Protein AF-A0A268QYX6-F1 (afdb_monomer)

Nearest PDB structures (foldseek):
  2qby-assembly1_B  TM=4.857E-01  e=1.536E+00  Saccharolobus solfataricus

Radius of gyration: 18.38 Å; Cα contacts (8 Å, |Δi|>4): 48; chains: 1; bounding box: 44×33×48 Å

Foldseek 3Di:
DDPDDDPVNVCCVVCVVPVPDLVLEDDDDLVVLVVQVVDPPDDLVNVLVVQCVVSVVVVGDYDDSVVSVVSNVVSVD

Secondary structure (DSSP, 8-state):
--TT--HHHHHHHH-GGGGS-GGGBPPP-HHHHHHHHTSTT--HHHHHHHHHHHHHHTT-BPPPHHHHHHHHHHH--

Mean predicted aligned error: 10.09 Å

Solvent-accessible surface area (backbone atoms only — not comparable to full-atom values): 4753 Å² total; per-residue (Å²): 133,80,93,78,75,48,75,67,56,50,48,51,70,76,41,62,74,70,67,63,62,77,74,51,46,61,78,82,60,56,67,61,51,55,60,50,52,73,40,91,92,50,46,73,66,57,53,47,53,53,49,40,51,52,22,58,75,67,77,26,44,53,66,55,70,71,57,46,53,48,52,43,55,67,61,76,103

Sequence (77 aa):
IEKGMTDQDLQMILFPEKKVPSDHRRKPDGEYIHKELAKTGVTLSLLWDEYSLQCRANDEIPYSYRQFCRFYNDYAR

Structure (mmCIF, N/CA/C/O backbone):
data_AF-A0A268QYX6-F1
#
_entry.id   AF-A0A268QYX6-F1
#
loop_
_atom_site.group_PDB
_atom_site.id
_atom_site.type_symbol
_atom_site.label_atom_id
_atom_site.label_alt_id
_atom_site.label_comp_id
_atom_site.label_asym_id
_atom_site.label_entity_id
_atom_site.label_seq_id
_atom_site.pdbx_PDB_ins_code
_atom_site.Cartn_x
_atom_site.Cartn_y
_atom_site.Cartn_z
_atom_site.occupancy
_atom_site.B_iso_or_equiv
_atom_site.auth_seq_id
_atom_site.auth_comp_id
_atom_site.auth_asym_id
_atom_site.auth_atom_id
_atom_site.pdbx_PDB_model_num
ATOM 1 N N . ILE A 1 1 ? 31.948 14.377 -33.725 1.00 51.19 1 ILE A N 1
ATOM 2 C CA . ILE A 1 1 ? 30.811 14.090 -32.823 1.00 51.19 1 ILE A CA 1
ATOM 3 C C . ILE A 1 1 ? 29.693 15.021 -33.266 1.00 51.19 1 ILE A C 1
ATOM 5 O O . ILE A 1 1 ? 29.859 16.231 -33.162 1.00 51.19 1 ILE A O 1
ATOM 9 N N . GLU A 1 2 ? 28.684 14.476 -33.943 1.00 49.94 2 GLU A N 1
ATOM 10 C CA . GLU A 1 2 ? 27.632 15.245 -34.621 1.00 49.94 2 GLU A CA 1
ATOM 11 C C . GLU A 1 2 ? 26.797 16.063 -33.625 1.00 49.94 2 GLU A C 1
ATOM 13 O O . GLU A 1 2 ? 26.324 15.554 -32.610 1.00 49.94 2 GLU A O 1
ATOM 18 N N . LYS A 1 3 ? 26.636 17.359 -33.920 1.00 61.72 3 LYS A N 1
ATOM 19 C CA . LYS A 1 3 ? 25.742 18.278 -33.208 1.00 61.72 3 LYS A CA 1
ATOM 20 C C . LYS A 1 3 ? 24.299 17.934 -33.582 1.00 61.72 3 LYS A C 1
ATOM 22 O O . LYS A 1 3 ? 23.857 18.294 -34.667 1.00 61.72 3 LYS A O 1
ATOM 27 N N . GLY A 1 4 ? 23.587 17.260 -32.685 1.00 67.06 4 GLY A N 1
ATOM 28 C CA . GLY A 1 4 ? 22.173 16.930 -32.881 1.00 67.06 4 GLY A CA 1
ATOM 29 C C . GLY A 1 4 ? 21.594 15.926 -31.887 1.00 67.06 4 GLY A C 1
ATOM 30 O O . GLY A 1 4 ? 20.379 15.819 -31.802 1.00 67.06 4 GLY A O 1
ATOM 31 N N . MET A 1 5 ? 22.428 15.221 -31.117 1.00 67.19 5 MET A N 1
ATOM 32 C CA . MET A 1 5 ? 21.931 14.326 -30.072 1.00 67.19 5 MET A CA 1
ATOM 33 C C . MET A 1 5 ? 21.393 15.108 -28.882 1.00 67.19 5 MET A C 1
ATOM 35 O O . MET A 1 5 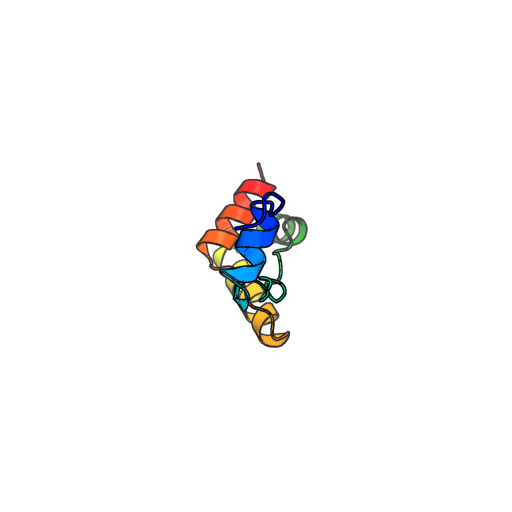? 22.111 15.901 -28.272 1.00 67.19 5 MET A O 1
ATOM 39 N N . THR A 1 6 ? 20.131 14.853 -28.554 1.00 79.31 6 THR A N 1
ATOM 40 C CA . THR A 1 6 ? 19.528 15.303 -27.305 1.00 79.31 6 THR A CA 1
ATOM 41 C C . THR A 1 6 ? 19.983 14.403 -26.155 1.00 79.31 6 THR A C 1
ATOM 43 O O . THR A 1 6 ? 20.413 13.265 -26.361 1.00 79.31 6 THR A O 1
ATOM 46 N N . ASP A 1 7 ? 19.861 14.881 -24.918 1.00 72.19 7 ASP A N 1
ATOM 47 C CA . ASP A 1 7 ? 20.204 14.089 -23.728 1.00 72.19 7 ASP A CA 1
ATOM 48 C C . ASP A 1 7 ? 19.415 12.770 -23.651 1.00 72.19 7 ASP A C 1
ATOM 50 O O . ASP A 1 7 ? 19.902 11.773 -23.114 1.00 72.19 7 ASP A O 1
ATOM 54 N N . GLN A 1 8 ? 18.214 12.739 -24.233 1.00 72.94 8 GLN A N 1
ATOM 55 C CA . GLN A 1 8 ? 17.382 11.545 -24.335 1.00 72.94 8 GLN A CA 1
ATOM 56 C C . GLN A 1 8 ? 17.977 10.514 -25.305 1.00 72.94 8 GLN A C 1
ATOM 58 O O . GLN A 1 8 ? 18.021 9.323 -24.986 1.00 72.94 8 GLN A O 1
ATOM 63 N N . ASP A 1 9 ? 18.507 10.967 -26.443 1.00 75.81 9 ASP A N 1
ATOM 64 C CA . ASP A 1 9 ? 19.177 10.102 -27.420 1.00 75.81 9 ASP A CA 1
ATOM 65 C C . ASP A 1 9 ? 20.459 9.497 -26.834 1.00 75.81 9 ASP A C 1
ATOM 67 O O . ASP A 1 9 ? 20.726 8.301 -26.979 1.00 75.81 9 ASP A O 1
ATOM 71 N N . LEU A 1 10 ? 21.224 10.304 -26.092 1.00 80.38 10 LEU A N 1
ATOM 72 C CA . LEU A 1 10 ? 22.410 9.842 -25.369 1.00 80.38 10 LEU A CA 1
ATOM 73 C C . LEU A 1 10 ? 22.045 8.819 -24.294 1.00 80.38 10 LEU A C 1
ATOM 75 O O . LEU A 1 10 ? 22.698 7.783 -24.171 1.00 80.38 10 LEU A O 1
ATOM 79 N N . GLN A 1 11 ? 20.980 9.069 -23.534 1.00 75.31 11 GLN A N 1
ATOM 80 C CA . GLN A 1 11 ? 20.519 8.146 -22.504 1.00 75.31 11 GLN A CA 1
ATOM 81 C C . GLN A 1 11 ? 20.113 6.785 -23.089 1.00 75.31 11 GLN A C 1
ATOM 83 O O . GLN A 1 11 ? 20.413 5.756 -22.482 1.00 75.31 11 GLN A O 1
ATOM 88 N N . MET A 1 12 ? 19.494 6.765 -24.272 1.00 73.44 12 MET A N 1
ATOM 89 C CA . MET A 1 12 ? 19.125 5.531 -24.970 1.00 73.44 12 MET A CA 1
ATOM 90 C C . MET A 1 12 ? 20.330 4.705 -25.431 1.00 73.44 12 MET A C 1
ATOM 92 O O . MET A 1 12 ? 20.267 3.476 -25.405 1.00 73.44 12 MET A O 1
ATOM 96 N N . ILE A 1 13 ? 21.414 5.359 -25.848 1.00 80.31 13 ILE A N 1
ATOM 97 C CA . ILE A 1 13 ? 22.631 4.682 -26.321 1.00 80.31 13 ILE A CA 1
ATOM 98 C C . ILE A 1 13 ? 23.477 4.186 -25.152 1.00 80.31 13 ILE A C 1
ATOM 100 O O . ILE A 1 13 ? 24.029 3.090 -25.208 1.00 80.31 13 ILE A O 1
ATOM 104 N N . LEU A 1 14 ? 23.573 4.988 -24.092 1.00 80.06 14 LEU A N 1
ATOM 105 C CA . LEU A 1 14 ? 24.418 4.693 -22.937 1.00 80.06 14 LEU A CA 1
ATOM 106 C C . LEU A 1 14 ? 23.781 3.685 -21.976 1.00 80.06 14 LEU A C 1
ATOM 108 O O . LEU A 1 14 ? 24.501 2.988 -21.267 1.00 80.06 14 LEU A O 1
ATOM 112 N N . PHE A 1 15 ? 22.447 3.601 -21.937 1.00 75.88 15 PHE A N 1
ATOM 113 C CA . PHE A 1 15 ? 21.721 2.731 -21.008 1.00 75.88 15 PHE A CA 1
ATOM 114 C C . PHE A 1 15 ? 20.593 1.943 -21.699 1.00 75.88 15 PHE A C 1
ATOM 116 O O . PHE A 1 15 ? 19.426 2.081 -21.319 1.00 75.88 15 PHE A O 1
ATOM 123 N N . PRO A 1 16 ? 20.900 1.077 -22.682 1.00 64.62 16 PRO A N 1
ATOM 124 C CA . PRO A 1 16 ? 19.889 0.304 -23.411 1.00 64.62 16 PRO A CA 1
ATOM 125 C C . PRO A 1 16 ? 19.102 -0.659 -22.504 1.00 64.62 16 PRO A C 1
ATOM 127 O O . PRO A 1 16 ? 17.959 -0.994 -22.790 1.00 64.62 16 PRO A O 1
ATOM 130 N N . GLU A 1 17 ? 19.686 -1.056 -21.376 1.00 57.22 17 GLU A N 1
ATOM 131 C CA . GLU A 1 17 ? 19.110 -1.919 -20.335 1.00 57.22 17 GLU A CA 1
ATOM 132 C C . GLU A 1 17 ? 18.102 -1.191 -19.426 1.00 57.22 17 GLU A C 1
ATOM 134 O O . GLU A 1 17 ? 17.255 -1.830 -18.804 1.00 57.22 17 GLU A O 1
ATOM 139 N N . LYS A 1 18 ? 18.075 0.151 -19.430 1.00 56.69 18 LYS A N 1
ATOM 140 C CA . LYS A 1 18 ? 16.967 0.918 -18.826 1.00 56.69 18 LYS A CA 1
ATOM 141 C C . LYS A 1 18 ? 15.662 0.804 -19.625 1.00 56.69 18 LYS A C 1
ATOM 143 O O . LYS A 1 18 ? 14.646 1.332 -19.183 1.00 56.69 18 LYS A O 1
ATOM 148 N N . LYS A 1 19 ? 15.667 0.093 -20.764 1.00 53.12 19 LYS A N 1
ATOM 149 C CA . LYS A 1 19 ? 14.449 -0.350 -21.453 1.00 53.12 19 LYS A CA 1
ATOM 150 C C . LYS A 1 19 ? 13.676 -1.421 -20.706 1.00 53.12 19 LYS A C 1
ATOM 152 O O . LYS A 1 19 ? 12.582 -1.704 -21.166 1.00 53.12 19 LYS A O 1
ATOM 157 N N . VAL A 1 20 ? 14.185 -2.028 -19.629 1.00 52.94 20 VAL A N 1
ATOM 158 C CA . VAL A 1 20 ? 13.310 -2.832 -18.768 1.00 52.94 20 VAL A CA 1
ATOM 159 C C . VAL A 1 20 ? 12.436 -1.826 -18.042 1.00 52.94 20 VAL A C 1
ATOM 161 O O . VAL A 1 20 ? 12.902 -1.201 -17.081 1.00 52.94 20 VAL A O 1
ATOM 164 N N . PRO A 1 21 ? 11.199 -1.582 -18.502 1.00 52.34 21 PRO A N 1
ATOM 165 C CA . PRO A 1 21 ? 10.354 -0.704 -17.754 1.00 52.34 21 PRO A CA 1
ATOM 166 C C . PRO A 1 21 ? 10.136 -1.441 -16.437 1.00 52.34 21 PRO A C 1
ATOM 168 O O . PRO A 1 21 ? 10.066 -2.671 -16.352 1.00 52.34 21 PRO A O 1
ATOM 171 N N . SER A 1 22 ? 9.976 -0.675 -15.384 1.00 54.22 22 SER A N 1
ATOM 172 C CA . SER A 1 22 ? 9.317 -1.111 -14.165 1.00 54.22 22 SER A CA 1
ATOM 173 C C . SER A 1 22 ? 7.871 -1.616 -14.393 1.00 54.22 22 SER A C 1
ATOM 175 O O . SER A 1 22 ? 7.066 -1.524 -13.475 1.00 54.22 22 SER A O 1
ATOM 177 N N . ASP A 1 23 ? 7.535 -2.118 -15.588 1.00 58.59 23 ASP A N 1
ATOM 178 C CA . ASP A 1 23 ? 6.198 -2.414 -16.112 1.00 58.59 23 ASP A CA 1
ATOM 179 C C . ASP A 1 23 ? 5.531 -3.590 -15.419 1.00 58.59 23 ASP A C 1
ATOM 181 O O . ASP A 1 23 ? 4.313 -3.637 -15.336 1.00 58.59 23 ASP A O 1
ATOM 185 N N . HIS A 1 24 ? 6.307 -4.505 -14.841 1.00 67.88 24 HIS A N 1
ATOM 186 C CA . HIS A 1 24 ? 5.729 -5.599 -14.066 1.00 67.88 24 HIS A CA 1
ATOM 187 C C . HIS A 1 24 ? 5.414 -5.187 -12.624 1.00 67.88 24 HIS A C 1
ATOM 189 O O . HIS A 1 24 ? 4.990 -6.030 -11.842 1.00 67.88 24 HIS A O 1
ATOM 195 N N . ARG A 1 25 ? 5.636 -3.924 -12.214 1.00 84.94 25 ARG A N 1
ATOM 196 C CA . ARG A 1 25 ? 5.240 -3.492 -10.868 1.00 84.94 25 ARG A CA 1
ATOM 197 C C . ARG A 1 25 ? 3.764 -3.137 -10.819 1.00 84.94 25 ARG A C 1
ATOM 199 O O . ARG A 1 25 ? 3.358 -2.088 -11.313 1.00 84.94 25 ARG A O 1
ATOM 206 N N . ARG A 1 26 ? 2.982 -3.940 -10.105 1.00 88.88 26 ARG A N 1
ATOM 207 C CA . ARG A 1 26 ? 1.573 -3.639 -9.848 1.00 88.88 26 ARG A CA 1
ATOM 208 C C . ARG A 1 26 ? 1.445 -2.418 -8.946 1.00 88.88 26 ARG A C 1
ATOM 210 O O . ARG A 1 26 ? 1.909 -2.439 -7.810 1.00 88.88 26 ARG A O 1
ATOM 217 N N . LYS A 1 27 ? 0.787 -1.354 -9.392 1.00 91.19 27 LYS A N 1
ATOM 218 C CA . LYS A 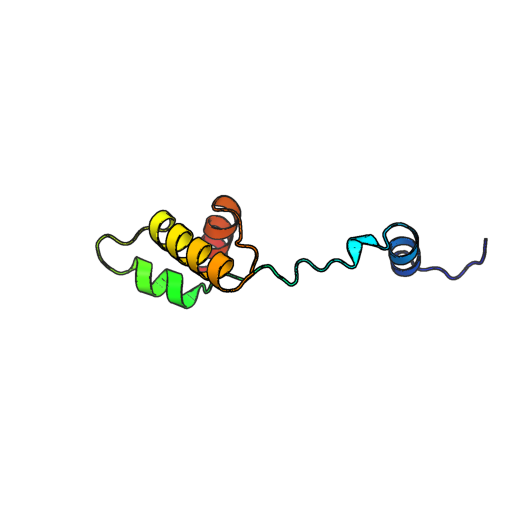1 27 ? 0.483 -0.206 -8.526 1.00 91.19 27 LYS A CA 1
ATOM 219 C C . LYS A 1 27 ? -0.549 -0.611 -7.453 1.00 91.19 27 LYS A C 1
ATOM 221 O O . LYS A 1 27 ? -1.527 -1.268 -7.807 1.00 91.19 27 LYS A O 1
ATOM 226 N N . PRO A 1 28 ? -0.373 -0.246 -6.168 1.00 93.12 28 PRO A N 1
ATOM 227 C CA . PRO A 1 28 ? -1.394 -0.510 -5.155 1.00 93.12 28 PRO A CA 1
ATOM 228 C C . PRO A 1 28 ? -2.682 0.285 -5.424 1.00 93.12 28 PRO A C 1
ATOM 230 O O . PRO A 1 28 ? -2.632 1.392 -5.964 1.00 93.12 28 PRO A O 1
ATOM 233 N N . ASP A 1 29 ? -3.829 -0.265 -5.031 1.00 94.69 29 ASP A N 1
ATOM 234 C CA . ASP A 1 29 ? -5.135 0.393 -5.151 1.00 94.69 29 ASP A CA 1
ATOM 235 C C . ASP A 1 29 ? -5.432 1.208 -3.883 1.00 94.69 29 ASP A C 1
ATOM 237 O O . ASP A 1 29 ? -5.746 0.651 -2.831 1.00 94.69 29 ASP A O 1
ATOM 241 N N . GLY A 1 30 ? -5.295 2.533 -3.973 1.00 95.00 30 GLY A N 1
ATOM 242 C CA . GLY A 1 30 ? -5.478 3.436 -2.833 1.00 95.00 30 GLY A CA 1
ATOM 243 C C . GLY A 1 30 ? -6.904 3.448 -2.279 1.00 95.00 30 GLY A C 1
ATOM 244 O O . GLY A 1 30 ? -7.074 3.504 -1.062 1.00 95.00 30 GLY A O 1
ATOM 245 N N . GLU A 1 31 ? -7.915 3.336 -3.143 1.00 96.50 31 GLU A N 1
ATOM 246 C CA . GLU A 1 31 ? -9.323 3.350 -2.732 1.00 96.50 31 GLU A CA 1
ATOM 247 C C . GLU A 1 31 ? -9.675 2.071 -1.972 1.00 96.50 31 GLU A C 1
ATOM 249 O O . GLU A 1 31 ? -10.243 2.131 -0.878 1.00 96.50 31 GLU A O 1
ATOM 254 N N . TYR A 1 32 ? -9.262 0.918 -2.507 1.00 96.25 32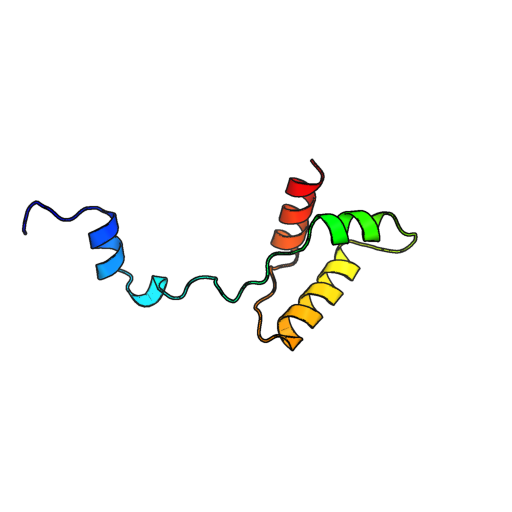 TYR A N 1
ATOM 255 C CA . TYR A 1 32 ? -9.413 -0.363 -1.821 1.00 96.25 32 TYR A CA 1
ATOM 256 C C . TYR A 1 32 ? -8.723 -0.345 -0.453 1.00 96.25 32 TYR A C 1
ATOM 258 O O . TYR A 1 32 ? -9.346 -0.674 0.557 1.00 96.25 32 TYR A O 1
ATOM 266 N N . ILE A 1 33 ? -7.461 0.101 -0.399 1.00 96.62 33 ILE A N 1
ATOM 267 C CA . ILE A 1 33 ? -6.693 0.167 0.852 1.00 96.62 33 ILE A CA 1
ATOM 268 C C . ILE A 1 33 ? -7.406 1.055 1.878 1.00 96.62 33 ILE A C 1
ATOM 270 O O . ILE A 1 33 ? -7.551 0.661 3.034 1.00 96.62 33 ILE A O 1
ATOM 274 N N . HIS A 1 34 ? -7.885 2.232 1.468 1.00 96.81 34 HIS A N 1
ATOM 275 C CA . HIS A 1 34 ? -8.568 3.162 2.365 1.00 96.81 34 HIS A CA 1
ATOM 276 C C . HIS A 1 34 ? -9.880 2.588 2.916 1.00 96.81 34 HIS A C 1
ATOM 278 O O . HIS A 1 34 ? -10.155 2.695 4.112 1.00 96.81 34 HIS A O 1
ATOM 284 N N . LYS A 1 35 ? -10.664 1.919 2.065 1.00 97.00 35 LYS A N 1
ATOM 285 C CA . LYS A 1 35 ? -11.914 1.263 2.464 1.00 97.00 35 LYS A CA 1
ATOM 286 C C . LYS A 1 35 ? -11.680 0.108 3.437 1.00 97.00 35 LYS A C 1
ATOM 288 O O . LYS A 1 35 ? -12.421 -0.027 4.408 1.00 97.00 35 LYS A O 1
ATOM 293 N N . GLU A 1 36 ? -10.679 -0.731 3.186 1.00 97.19 36 GLU A N 1
ATOM 294 C CA . GLU A 1 36 ? -10.376 -1.869 4.056 1.00 97.19 36 GLU A CA 1
ATOM 295 C C . GLU A 1 36 ? -9.814 -1.419 5.408 1.00 97.19 36 GLU A C 1
ATOM 297 O O . GLU A 1 36 ? -10.208 -1.965 6.435 1.00 97.19 36 GLU A O 1
ATOM 302 N N . LEU A 1 37 ? -8.984 -0.370 5.445 1.00 96.25 37 LEU A N 1
ATOM 303 C CA . LEU A 1 37 ? -8.467 0.199 6.698 1.00 96.25 37 LEU A CA 1
ATOM 304 C C . LEU A 1 37 ? -9.551 0.776 7.617 1.00 96.25 37 LEU A C 1
ATOM 306 O O . LEU A 1 37 ? -9.312 0.921 8.814 1.00 96.25 37 LEU A O 1
ATOM 310 N N . ALA A 1 38 ? -10.740 1.088 7.095 1.00 95.62 38 ALA A N 1
ATOM 311 C CA . ALA A 1 38 ? -11.874 1.505 7.916 1.00 95.62 38 ALA A CA 1
ATOM 312 C C . ALA A 1 38 ? -12.515 0.341 8.701 1.00 95.62 38 ALA A C 1
ATOM 314 O O . ALA A 1 38 ? -13.340 0.577 9.586 1.00 95.62 38 ALA A O 1
ATOM 315 N N . LYS A 1 39 ? -12.169 -0.916 8.392 1.00 96.56 39 LYS A N 1
ATOM 316 C CA . LYS A 1 39 ? -12.681 -2.098 9.094 1.00 96.56 39 LYS A CA 1
ATOM 317 C C . LYS A 1 39 ? -11.854 -2.398 10.343 1.00 96.56 39 LYS A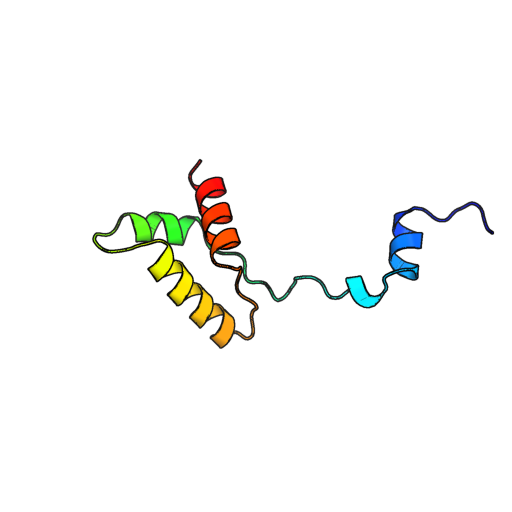 C 1
ATOM 319 O O . LYS A 1 39 ? -10.630 -2.277 10.361 1.00 96.56 39 LYS A O 1
ATOM 324 N N . THR A 1 40 ? -12.524 -2.869 11.391 1.00 95.19 40 THR A N 1
ATOM 325 C CA . THR A 1 40 ? -11.871 -3.245 12.649 1.00 95.19 40 THR A CA 1
ATOM 326 C C . THR A 1 40 ? -10.866 -4.376 12.437 1.00 95.19 40 THR A C 1
ATOM 328 O O . THR A 1 40 ? -11.214 -5.430 11.912 1.00 95.19 40 THR A O 1
ATOM 331 N N . GLY A 1 41 ? -9.631 -4.174 12.901 1.00 93.44 41 GLY A N 1
ATOM 332 C CA . GLY A 1 41 ? -8.572 -5.188 12.863 1.00 93.44 41 GLY A CA 1
ATOM 333 C C . GLY A 1 41 ? -7.753 -5.224 11.570 1.00 93.44 41 GLY A C 1
ATOM 334 O O . GLY A 1 41 ? -6.804 -6.002 11.498 1.00 93.44 41 GLY A O 1
ATOM 335 N N . VAL A 1 42 ? -8.062 -4.381 10.579 1.00 96.88 42 VAL A N 1
ATOM 336 C CA . VAL A 1 42 ? -7.259 -4.265 9.354 1.00 96.88 42 VAL A CA 1
ATOM 337 C C . VAL A 1 42 ? -6.095 -3.301 9.572 1.00 96.88 42 VAL A C 1
ATOM 339 O O . VAL A 1 42 ? -6.247 -2.229 10.157 1.00 96.88 42 VAL A O 1
ATOM 342 N N . THR A 1 43 ? -4.912 -3.677 9.088 1.00 97.12 43 THR A N 1
ATOM 343 C CA . THR A 1 43 ? -3.693 -2.866 9.177 1.00 97.12 43 THR A CA 1
ATOM 344 C C . THR A 1 43 ? -3.024 -2.729 7.812 1.00 97.12 43 THR A C 1
ATOM 346 O O . THR A 1 43 ? -3.201 -3.563 6.925 1.00 97.12 43 THR A O 1
ATOM 349 N N . LEU A 1 44 ? -2.198 -1.692 7.639 1.00 95.81 44 LEU A N 1
ATOM 350 C CA . LEU A 1 44 ? -1.412 -1.510 6.411 1.00 95.81 44 LEU A CA 1
ATOM 351 C C . LEU A 1 44 ? -0.448 -2.674 6.149 1.00 95.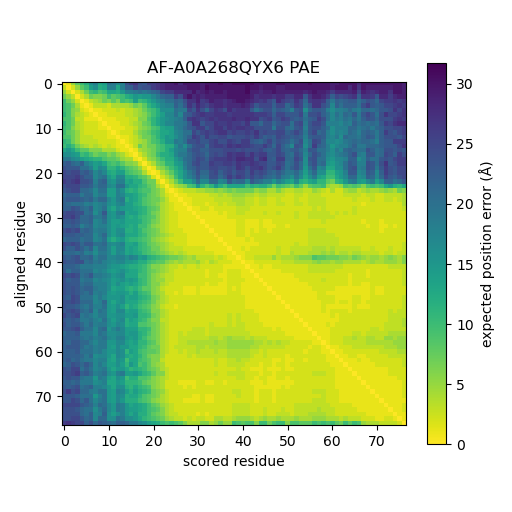81 44 LEU A C 1
ATOM 353 O O . LEU A 1 44 ? -0.192 -2.991 4.992 1.00 95.81 44 LEU A O 1
ATOM 357 N N . SER A 1 45 ? 0.081 -3.308 7.201 1.00 97.38 45 SER A N 1
ATOM 358 C CA . SER A 1 45 ? 0.937 -4.489 7.057 1.00 97.38 45 SER A CA 1
ATOM 359 C C . SER A 1 45 ? 0.156 -5.680 6.509 1.00 97.38 45 SER A C 1
ATOM 361 O O . SER A 1 45 ? 0.621 -6.306 5.566 1.00 97.38 45 SER A O 1
ATOM 363 N N . LEU A 1 46 ? -1.054 -5.924 7.031 1.00 97.69 46 LEU A N 1
ATOM 364 C CA . LEU A 1 46 ? -1.933 -6.990 6.550 1.00 97.69 46 LEU A CA 1
ATOM 365 C C . LEU A 1 46 ? -2.275 -6.796 5.066 1.00 97.69 46 LEU A C 1
ATOM 367 O O . LEU A 1 46 ? -2.102 -7.707 4.262 1.00 97.69 46 LEU A O 1
ATOM 371 N N . LEU A 1 47 ? -2.684 -5.583 4.687 1.00 97.69 47 LEU A N 1
ATOM 372 C CA . LEU A 1 47 ? -3.018 -5.269 3.296 1.00 97.69 47 LEU A CA 1
ATOM 373 C C . LEU A 1 47 ? -1.806 -5.358 2.364 1.00 97.69 47 LEU A C 1
ATOM 375 O O . LEU A 1 47 ? -1.950 -5.752 1.208 1.00 97.69 47 LEU A O 1
ATOM 379 N N . TRP A 1 48 ? -0.609 -5.009 2.844 1.00 97.81 48 TRP A N 1
ATOM 380 C CA . TRP A 1 48 ? 0.615 -5.180 2.067 1.00 97.81 48 TRP A CA 1
ATOM 381 C C . TRP A 1 48 ? 0.955 -6.657 1.847 1.00 97.81 48 TRP A C 1
ATOM 383 O O . TRP A 1 48 ? 1.341 -7.016 0.733 1.00 97.81 48 TRP A O 1
ATOM 393 N N . ASP A 1 49 ? 0.794 -7.508 2.864 1.00 97.62 49 ASP A N 1
ATOM 394 C CA . ASP A 1 49 ? 1.020 -8.951 2.744 1.00 97.62 49 ASP A CA 1
ATOM 395 C C . ASP A 1 49 ? 0.076 -9.563 1.695 1.00 97.6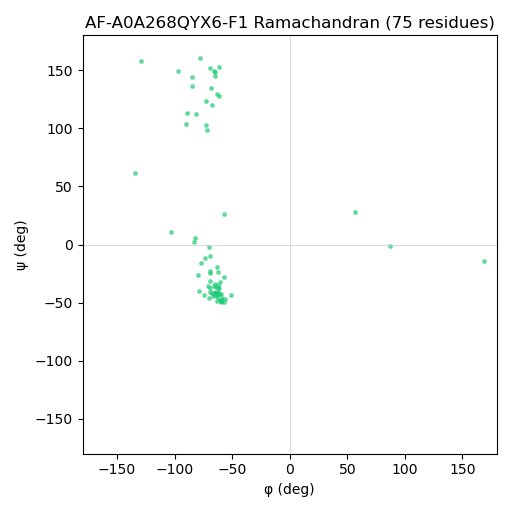2 49 ASP A C 1
ATOM 397 O O . ASP A 1 49 ? 0.530 -10.250 0.777 1.00 97.62 49 ASP A O 1
ATOM 401 N N . GLU A 1 50 ? -1.220 -9.239 1.762 1.00 96.50 50 GLU A N 1
ATOM 402 C CA . GLU A 1 50 ? -2.224 -9.671 0.780 1.00 96.50 50 GLU A CA 1
ATOM 403 C C . GLU A 1 50 ? -1.888 -9.190 -0.636 1.00 96.50 50 GLU A C 1
ATOM 405 O O . GLU A 1 50 ? -1.864 -9.977 -1.585 1.00 96.50 50 GLU A O 1
ATOM 410 N N . TYR A 1 51 ? -1.568 -7.905 -0.786 1.00 96.50 51 TYR A N 1
ATOM 411 C CA . TYR A 1 51 ? -1.157 -7.318 -2.058 1.00 96.50 51 TYR A CA 1
ATOM 412 C C . TYR A 1 51 ? 0.104 -7.994 -2.622 1.00 96.50 51 TYR A C 1
ATOM 414 O O . TYR A 1 51 ? 0.167 -8.293 -3.815 1.00 96.50 51 TYR A O 1
ATOM 422 N N . SER A 1 52 ? 1.099 -8.279 -1.778 1.00 95.62 52 SER A N 1
ATOM 423 C CA . SER A 1 52 ? 2.349 -8.939 -2.167 1.00 95.62 52 SER A CA 1
ATOM 424 C C . SER A 1 52 ? 2.102 -10.360 -2.668 1.00 95.62 52 SER A C 1
ATOM 426 O O . SER A 1 52 ? 2.664 -10.760 -3.690 1.00 95.62 52 SER A O 1
ATOM 428 N N . LEU A 1 53 ? 1.218 -11.104 -1.995 1.00 96.25 53 LEU A N 1
ATOM 429 C CA . LEU A 1 53 ? 0.790 -12.432 -2.434 1.00 96.25 53 LEU A CA 1
ATOM 430 C C . LEU A 1 53 ? 0.071 -12.373 -3.783 1.00 96.25 53 LEU A C 1
ATOM 432 O O . LEU A 1 53 ? 0.396 -13.158 -4.671 1.00 96.25 53 LEU A O 1
ATOM 436 N N . GLN A 1 54 ? -0.847 -11.422 -3.966 1.00 95.06 54 GLN A N 1
ATOM 437 C CA . GLN A 1 54 ? -1.547 -11.247 -5.240 1.00 95.06 54 GLN A CA 1
ATOM 438 C C . GLN A 1 54 ? -0.592 -10.893 -6.383 1.00 95.06 54 GLN A C 1
ATOM 440 O O . GLN A 1 54 ? -0.735 -11.437 -7.472 1.00 95.06 54 GLN A O 1
ATOM 445 N N . CYS A 1 55 ? 0.395 -10.025 -6.142 1.00 93.88 55 CYS A N 1
ATOM 446 C CA . CYS A 1 55 ? 1.399 -9.697 -7.155 1.00 93.88 55 CYS A CA 1
ATOM 447 C C . CYS A 1 55 ? 2.167 -10.951 -7.582 1.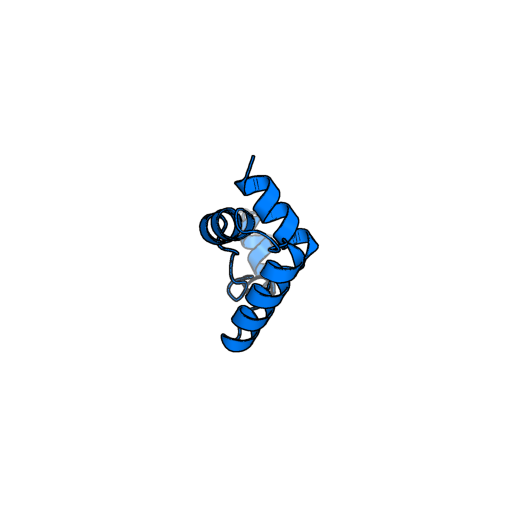00 93.88 55 CYS A C 1
ATOM 449 O O . CYS A 1 55 ? 2.255 -11.250 -8.765 1.00 93.88 55 CYS A O 1
ATOM 451 N N . ARG A 1 56 ? 2.657 -11.735 -6.613 1.00 91.44 56 ARG A N 1
ATOM 452 C CA . ARG A 1 56 ? 3.401 -12.973 -6.892 1.00 91.44 56 ARG A CA 1
ATOM 453 C C . ARG A 1 56 ? 2.559 -14.015 -7.626 1.00 91.44 56 ARG A C 1
ATOM 455 O O . ARG A 1 56 ? 3.104 -14.741 -8.443 1.00 91.44 56 ARG A O 1
ATOM 462 N N . ALA A 1 57 ? 1.260 -14.091 -7.337 1.00 94.44 57 ALA A N 1
ATOM 463 C CA . ALA A 1 57 ? 0.340 -14.994 -8.027 1.00 94.44 57 ALA A CA 1
ATOM 464 C C . ALA A 1 57 ? 0.089 -14.597 -9.494 1.00 94.44 57 ALA A C 1
ATOM 466 O O . ALA A 1 57 ? -0.283 -15.450 -10.293 1.00 94.44 57 ALA A O 1
ATOM 467 N N . ASN A 1 58 ? 0.306 -13.325 -9.837 1.00 90.94 58 ASN A N 1
ATOM 468 C CA . ASN A 1 58 ? 0.111 -12.764 -11.172 1.00 90.94 58 ASN A CA 1
ATOM 469 C C . ASN A 1 58 ? 1.431 -12.542 -11.939 1.00 90.94 58 ASN A C 1
ATOM 471 O O . ASN A 1 58 ? 1.423 -11.850 -12.954 1.00 90.94 58 ASN A O 1
ATOM 475 N N . ASP A 1 59 ? 2.562 -13.057 -11.440 1.00 88.81 59 ASP A N 1
ATOM 476 C CA . ASP A 1 59 ? 3.911 -12.774 -11.962 1.00 88.81 59 ASP A CA 1
ATOM 477 C C . ASP A 1 59 ? 4.267 -11.266 -11.993 1.00 88.81 59 ASP A C 1
ATOM 479 O O . ASP A 1 59 ? 5.095 -10.796 -12.778 1.00 88.81 59 ASP A O 1
ATOM 483 N N . GLU A 1 60 ? 3.669 -10.490 -11.084 1.00 91.12 60 GLU A N 1
ATOM 484 C CA . GLU A 1 60 ? 3.920 -9.064 -10.883 1.00 91.12 60 GLU A CA 1
ATOM 485 C C . GLU A 1 60 ? 4.914 -8.835 -9.730 1.00 91.12 60 GLU A C 1
ATOM 487 O O . GLU A 1 60 ? 4.973 -9.559 -8.732 1.00 91.12 60 GLU A O 1
ATOM 492 N N . ILE A 1 61 ? 5.686 -7.757 -9.825 1.00 90.44 61 ILE A N 1
ATOM 493 C CA . ILE A 1 61 ? 6.645 -7.331 -8.809 1.00 90.44 61 ILE A CA 1
ATOM 494 C C . ILE A 1 61 ? 5.934 -6.401 -7.813 1.00 90.44 61 ILE A C 1
ATOM 496 O O . ILE A 1 61 ? 5.581 -5.274 -8.175 1.00 90.44 61 ILE A O 1
ATOM 500 N N . PRO A 1 62 ? 5.755 -6.796 -6.541 1.00 93.50 62 PRO A N 1
ATOM 501 C CA . PRO A 1 62 ? 5.138 -5.918 -5.561 1.00 93.50 62 PRO A CA 1
ATOM 502 C C . PRO A 1 62 ? 6.048 -4.737 -5.209 1.00 93.50 62 PRO A C 1
ATOM 504 O O . PRO A 1 62 ? 7.280 -4.822 -5.221 1.00 93.50 62 PRO A O 1
ATOM 507 N N . TYR A 1 63 ? 5.431 -3.626 -4.816 1.00 93.38 63 TYR A N 1
ATOM 508 C CA . TYR A 1 63 ? 6.129 -2.524 -4.162 1.00 93.38 63 TYR A CA 1
ATOM 509 C C . TYR A 1 63 ? 6.665 -2.983 -2.799 1.00 93.38 63 TYR A C 1
ATOM 511 O O . TYR A 1 63 ? 6.019 -3.752 -2.080 1.00 93.38 63 TYR A O 1
ATOM 519 N N . SER A 1 64 ? 7.836 -2.474 -2.400 1.00 94.31 64 SER A N 1
ATOM 520 C CA . SER A 1 64 ? 8.324 -2.706 -1.035 1.00 94.31 64 SER A CA 1
ATOM 521 C C . SER A 1 64 ? 7.353 -2.117 -0.010 1.00 94.31 64 SER A C 1
ATOM 523 O O . SER A 1 64 ? 6.698 -1.110 -0.288 1.00 94.31 64 SER A O 1
ATOM 525 N N . TYR A 1 65 ? 7.315 -2.683 1.198 1.00 95.81 65 TYR A N 1
ATOM 526 C CA . TYR A 1 65 ? 6.437 -2.204 2.273 1.00 95.81 65 TYR A CA 1
ATOM 527 C C . TYR A 1 65 ? 6.560 -0.690 2.506 1.00 95.81 65 TYR A C 1
ATOM 529 O O . TYR A 1 65 ? 5.569 0.031 2.569 1.00 95.81 65 TYR A O 1
ATOM 537 N N . ARG A 1 66 ? 7.792 -0.163 2.513 1.00 96.12 66 ARG A N 1
ATOM 538 C CA . ARG A 1 66 ? 8.039 1.279 2.658 1.00 96.12 66 ARG A CA 1
ATOM 539 C C . ARG A 1 66 ? 7.421 2.102 1.523 1.00 96.12 66 ARG A C 1
ATOM 541 O O . ARG A 1 66 ? 6.874 3.172 1.781 1.00 96.12 66 ARG A O 1
ATOM 548 N N . GLN A 1 67 ? 7.527 1.638 0.277 1.00 94.62 67 GLN A N 1
ATOM 549 C CA . GLN A 1 67 ? 6.925 2.332 -0.863 1.00 94.62 67 GLN A CA 1
ATOM 550 C C . GLN A 1 67 ? 5.397 2.225 -0.849 1.00 94.62 67 GLN A C 1
ATOM 552 O O . GLN A 1 67 ? 4.739 3.196 -1.19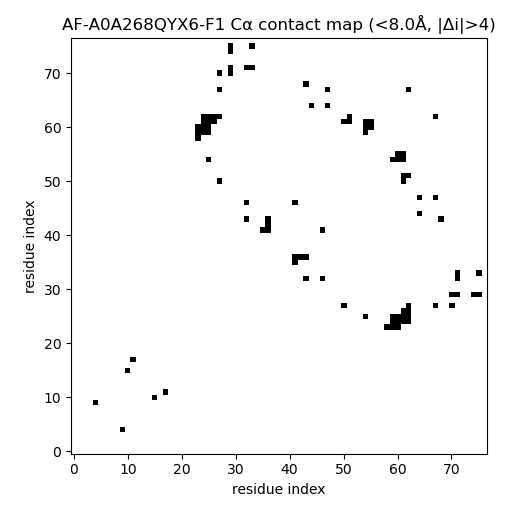8 1.00 94.62 67 GLN A O 1
ATOM 557 N N . PHE A 1 68 ? 4.846 1.092 -0.412 1.00 96.19 68 PHE A N 1
ATOM 558 C CA . PHE A 1 68 ? 3.409 0.886 -0.248 1.00 96.19 68 PHE A CA 1
ATOM 559 C C . PHE A 1 68 ? 2.815 1.833 0.803 1.00 96.19 68 PHE A C 1
ATOM 561 O O . PHE A 1 68 ? 1.857 2.546 0.519 1.00 96.19 68 PHE A O 1
ATOM 568 N N . CYS A 1 69 ? 3.436 1.931 1.983 1.00 96.00 69 CYS A N 1
ATOM 569 C CA . CYS A 1 69 ? 3.006 2.876 3.016 1.00 96.00 69 CYS A CA 1
ATOM 570 C C . CYS A 1 69 ? 3.108 4.325 2.538 1.00 96.00 69 CYS A C 1
ATOM 572 O O . CYS A 1 69 ? 2.199 5.114 2.769 1.00 96.00 69 CYS A O 1
ATOM 574 N N . ARG A 1 70 ? 4.200 4.681 1.846 1.00 96.44 70 ARG A N 1
ATOM 575 C CA . ARG A 1 70 ? 4.339 6.012 1.244 1.00 96.44 70 ARG A CA 1
ATOM 576 C C . ARG A 1 70 ? 3.220 6.286 0.241 1.00 96.44 70 ARG A C 1
ATOM 578 O O . ARG A 1 70 ? 2.604 7.337 0.321 1.00 96.44 70 ARG A O 1
ATOM 585 N N . PHE A 1 71 ? 2.948 5.339 -0.653 1.00 95.88 71 PHE A N 1
ATOM 586 C CA . PHE A 1 71 ? 1.873 5.446 -1.634 1.00 95.88 71 PHE A CA 1
ATOM 587 C C . PHE A 1 71 ? 0.517 5.702 -0.966 1.00 95.88 71 PHE A C 1
ATOM 589 O O . PHE A 1 71 ? -0.198 6.610 -1.377 1.00 95.88 71 PHE A O 1
ATOM 596 N N . TYR A 1 72 ? 0.187 4.949 0.0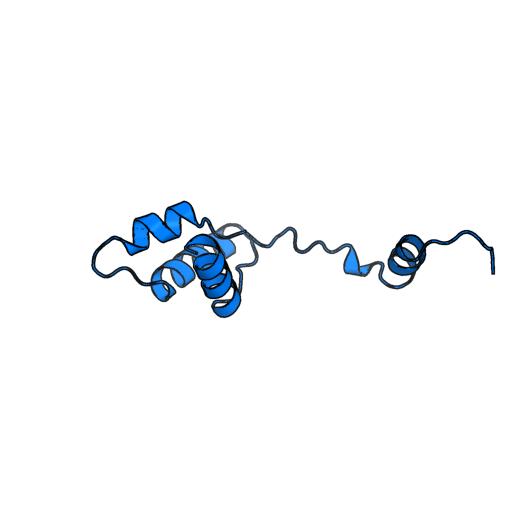87 1.00 96.12 72 TYR A N 1
ATOM 597 C CA . TYR A 1 72 ? -1.058 5.157 0.821 1.00 96.12 72 TYR A CA 1
ATOM 598 C C . TYR A 1 72 ? -1.100 6.510 1.543 1.00 96.12 72 TYR A C 1
ATOM 600 O O . TYR A 1 72 ? -2.110 7.201 1.481 1.00 96.12 72 TYR A O 1
ATOM 608 N N . ASN A 1 73 ? -0.007 6.920 2.190 1.00 94.94 73 ASN A N 1
ATOM 609 C CA . ASN A 1 73 ? 0.064 8.223 2.854 1.00 94.94 73 ASN A CA 1
ATOM 610 C C . ASN A 1 73 ? -0.101 9.384 1.867 1.00 94.94 73 ASN A C 1
ATOM 612 O O . ASN A 1 73 ? -0.727 10.380 2.208 1.00 94.94 73 ASN A O 1
ATOM 616 N N . ASP A 1 74 ? 0.453 9.255 0.660 1.00 95.50 74 ASP A N 1
ATOM 617 C CA . ASP A 1 74 ? 0.286 10.246 -0.404 1.00 95.50 74 ASP A CA 1
ATOM 618 C C . ASP A 1 74 ? -1.162 10.254 -0.942 1.00 95.50 74 ASP A C 1
ATOM 620 O O . ASP A 1 74 ? -1.650 11.306 -1.345 1.00 95.50 74 ASP A O 1
ATOM 624 N N . TYR A 1 75 ? -1.857 9.108 -0.928 1.00 94.88 75 TYR A N 1
ATOM 625 C CA . TYR A 1 75 ? -3.266 8.981 -1.328 1.00 94.88 75 TYR A CA 1
ATOM 626 C C . TYR A 1 75 ? -4.244 9.549 -0.289 1.00 94.88 75 TYR A C 1
ATOM 628 O O . TYR A 1 75 ? -5.196 10.225 -0.658 1.00 94.88 75 TYR A O 1
ATOM 636 N N . ALA A 1 76 ? -4.026 9.266 0.997 1.00 92.44 76 ALA A N 1
ATOM 637 C CA . ALA A 1 76 ? -4.923 9.650 2.093 1.00 92.44 76 ALA A CA 1
ATOM 638 C C . ALA A 1 76 ? -4.724 11.097 2.584 1.00 92.44 76 ALA A C 1
ATOM 640 O O . ALA A 1 76 ? -5.294 11.479 3.609 1.00 92.44 76 ALA A O 1
ATOM 641 N N . ARG A 1 77 ? -3.862 11.862 1.908 1.00 87.06 77 ARG A N 1
ATOM 642 C CA . ARG A 1 77 ? -3.528 13.241 2.260 1.00 87.06 77 ARG A CA 1
ATOM 643 C C . ARG A 1 77 ? -4.613 14.233 1.856 1.00 87.06 77 ARG A C 1
ATOM 645 O O . ARG A 1 77 ? -5.277 14.004 0.826 1.00 87.06 77 ARG A O 1
#

pLDDT: mean 85.69, std 14.74, range [49.94, 97.81]

Organism: Shouchella clausii (NCBI:txid79880)